Protein AF-A0A520C994-F1 (afdb_monomer_lite)

Structure (mmCIF, N/CA/C/O backbone):
data_AF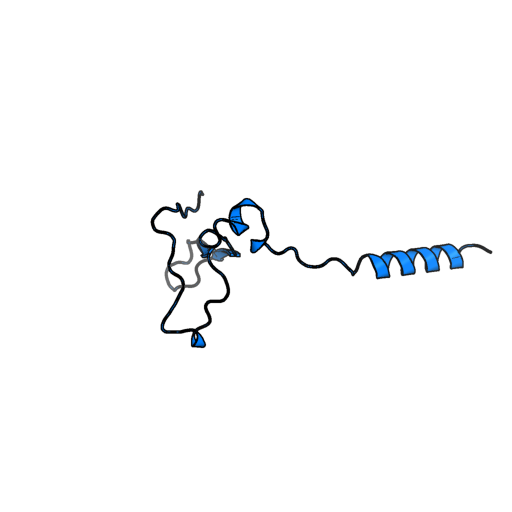-A0A520C994-F1
#
_entry.id   AF-A0A520C994-F1
#
loop_
_atom_site.group_PDB
_atom_site.id
_atom_site.type_symbol
_atom_site.label_atom_id
_atom_site.label_alt_id
_atom_site.label_comp_id
_atom_site.label_asym_id
_atom_site.label_entity_id
_atom_site.label_seq_id
_atom_site.pdbx_PDB_ins_code
_atom_site.Cartn_x
_atom_site.Cartn_y
_atom_site.Cartn_z
_atom_site.occupancy
_atom_site.B_iso_or_equiv
_atom_site.auth_seq_id
_atom_site.auth_comp_id
_atom_site.auth_asym_id
_atom_site.auth_atom_id
_atom_site.pdbx_PDB_model_num
ATOM 1 N N . MET A 1 1 ? 26.428 -45.643 26.606 1.00 54.44 1 MET A N 1
ATOM 2 C CA . MET A 1 1 ? 26.846 -44.499 25.760 1.00 54.44 1 MET A CA 1
ATOM 3 C C . MET A 1 1 ? 25.822 -44.332 24.648 1.00 54.44 1 MET A C 1
ATOM 5 O O . MET A 1 1 ? 25.754 -45.257 23.862 1.00 54.44 1 MET A O 1
ATOM 9 N N . THR A 1 2 ? 25.026 -43.250 24.618 1.00 57.22 2 THR A N 1
ATOM 10 C CA . THR A 1 2 ? 24.307 -42.703 23.426 1.00 57.22 2 THR A CA 1
ATOM 11 C C . THR A 1 2 ? 23.250 -41.600 23.686 1.00 57.22 2 THR A C 1
ATOM 13 O O . THR A 1 2 ? 22.795 -41.038 22.694 1.00 57.22 2 THR A O 1
ATOM 16 N N . PRO A 1 3 ? 22.856 -41.173 24.911 1.00 55.56 3 PRO A N 1
ATOM 17 C CA . PRO A 1 3 ? 21.912 -40.050 25.018 1.00 55.56 3 PRO A CA 1
ATOM 18 C C . PRO A 1 3 ? 22.572 -38.704 24.680 1.00 55.56 3 PRO A C 1
ATOM 20 O O . PRO A 1 3 ? 21.961 -37.894 23.997 1.00 55.56 3 PRO A O 1
ATOM 23 N N . ARG A 1 4 ? 23.851 -38.505 25.041 1.00 54.94 4 ARG A N 1
ATOM 24 C CA . ARG A 1 4 ? 24.600 -37.253 24.790 1.00 54.94 4 ARG A CA 1
ATOM 25 C C . ARG A 1 4 ? 24.765 -36.910 23.303 1.00 54.94 4 ARG A C 1
ATOM 27 O O . ARG A 1 4 ? 24.718 -35.741 22.947 1.00 54.94 4 ARG A O 1
ATOM 34 N N . ILE A 1 5 ? 24.919 -37.916 22.436 1.00 59.91 5 ILE A N 1
ATOM 35 C CA . ILE A 1 5 ? 25.059 -37.717 20.980 1.00 59.91 5 ILE A CA 1
ATOM 36 C C . ILE A 1 5 ? 23.729 -37.252 20.369 1.00 59.91 5 ILE A C 1
ATOM 38 O O . ILE A 1 5 ? 23.722 -36.392 19.493 1.00 59.91 5 ILE A O 1
ATOM 42 N N . ARG A 1 6 ? 22.597 -37.760 20.877 1.00 58.06 6 ARG A N 1
ATOM 43 C CA . ARG A 1 6 ? 21.260 -37.337 20.435 1.00 58.06 6 ARG A CA 1
ATOM 44 C C . ARG A 1 6 ? 20.953 -35.896 20.850 1.00 58.06 6 ARG A C 1
ATOM 46 O O . ARG A 1 6 ? 20.423 -35.144 20.041 1.00 58.06 6 ARG A O 1
ATOM 53 N N . THR A 1 7 ? 21.332 -35.490 22.066 1.00 60.62 7 THR A N 1
ATOM 54 C CA . THR A 1 7 ? 21.150 -34.104 22.536 1.00 60.62 7 THR A CA 1
ATOM 55 C C . THR A 1 7 ? 22.039 -33.111 21.781 1.00 60.62 7 THR A C 1
ATOM 57 O O . THR A 1 7 ? 21.574 -32.035 21.422 1.00 60.62 7 THR A O 1
ATOM 60 N N . LEU A 1 8 ? 23.292 -33.480 21.484 1.00 61.34 8 LEU A N 1
ATOM 61 C CA . LEU A 1 8 ? 24.210 -32.662 20.678 1.00 61.34 8 LEU A CA 1
ATOM 62 C C . LEU A 1 8 ? 23.728 -32.500 19.228 1.00 61.34 8 LEU A C 1
ATOM 64 O O . LEU A 1 8 ? 23.772 -31.396 18.692 1.00 61.34 8 LEU A O 1
ATOM 68 N N . GLY A 1 9 ? 23.225 -33.574 18.611 1.00 67.69 9 GLY A N 1
ATOM 69 C CA . GLY A 1 9 ? 22.662 -33.522 17.260 1.00 67.69 9 GLY A CA 1
ATOM 70 C C . GLY A 1 9 ? 21.427 -32.620 17.162 1.00 67.69 9 GLY A C 1
ATOM 71 O O . GLY A 1 9 ? 21.315 -31.836 16.225 1.00 67.69 9 GLY A O 1
ATOM 72 N N . ALA A 1 10 ? 20.536 -32.671 18.159 1.00 64.94 10 ALA A N 1
ATOM 73 C CA . ALA A 1 10 ? 19.371 -31.788 18.227 1.00 64.94 10 ALA A CA 1
ATOM 74 C C . ALA A 1 10 ? 19.761 -30.306 18.388 1.00 64.94 10 ALA A C 1
ATOM 76 O O . ALA A 1 10 ? 19.183 -29.451 17.722 1.00 64.94 10 ALA A O 1
ATOM 77 N N . PHE A 1 11 ? 20.774 -30.004 19.210 1.00 66.25 11 PHE A N 1
ATOM 78 C CA . PHE A 1 11 ? 21.264 -28.635 19.416 1.00 66.25 11 PHE A CA 1
ATOM 79 C C . PHE A 1 11 ? 21.930 -28.050 18.156 1.00 66.25 11 PHE A C 1
ATOM 81 O O . PHE A 1 11 ? 21.728 -26.884 17.814 1.00 66.25 11 PHE A O 1
ATOM 88 N N . ALA A 1 12 ? 22.685 -28.872 17.419 1.00 67.50 12 ALA A N 1
ATOM 89 C CA . ALA A 1 12 ? 23.277 -28.473 16.143 1.00 67.50 12 ALA A CA 1
ATOM 90 C C . ALA A 1 12 ? 22.211 -28.179 15.070 1.00 67.50 12 ALA A C 1
ATOM 92 O O . ALA A 1 12 ? 22.347 -27.215 14.321 1.00 67.50 12 ALA A O 1
ATOM 93 N N . LEU A 1 13 ? 21.120 -28.954 15.026 1.00 68.25 13 LEU A N 1
ATOM 94 C CA . LEU A 1 13 ? 20.034 -28.742 14.065 1.00 68.25 13 LEU A CA 1
ATOM 95 C C . LEU A 1 13 ? 19.263 -27.437 14.336 1.00 68.25 13 LEU A C 1
ATOM 97 O O . LEU A 1 13 ? 18.898 -26.733 13.396 1.00 68.25 13 LEU A O 1
ATOM 101 N N . THR A 1 14 ? 19.075 -27.066 15.609 1.00 66.88 14 THR A N 1
ATOM 102 C CA . THR A 1 14 ? 18.441 -25.787 15.976 1.00 66.88 14 THR A CA 1
ATOM 103 C C . THR A 1 14 ? 19.291 -24.566 15.622 1.00 66.88 14 THR A C 1
ATOM 105 O O . THR A 1 14 ? 18.732 -23.535 15.268 1.00 66.88 14 THR A O 1
ATOM 108 N N . LEU A 1 15 ? 20.625 -24.678 15.658 1.00 66.44 15 LEU A N 1
ATOM 109 C CA . LEU A 1 15 ? 21.545 -23.593 15.279 1.00 66.44 15 LEU A CA 1
ATOM 110 C C . LEU A 1 15 ? 21.599 -23.345 13.763 1.00 66.44 15 LEU A C 1
ATOM 112 O O . LEU A 1 15 ? 21.888 -22.234 13.334 1.00 66.44 15 LEU A O 1
ATOM 116 N N . VAL A 1 16 ? 21.324 -24.361 12.942 1.00 66.06 16 VAL A N 1
ATOM 117 C CA . VAL A 1 16 ? 21.250 -24.206 11.477 1.00 66.06 16 VAL A CA 1
ATOM 118 C C . VAL A 1 16 ? 19.885 -23.654 11.048 1.00 66.06 16 VAL A C 1
ATOM 120 O O . VAL A 1 16 ? 19.800 -22.887 10.091 1.00 66.06 16 VAL A O 1
ATOM 123 N N . ALA A 1 17 ? 18.818 -23.975 11.786 1.00 64.12 17 ALA A N 1
ATOM 124 C CA . ALA A 1 17 ? 17.464 -23.499 11.500 1.00 64.12 17 ALA A CA 1
ATOM 125 C C . ALA A 1 17 ? 17.273 -21.977 11.686 1.00 64.12 17 ALA A C 1
ATOM 127 O O . ALA A 1 17 ? 16.298 -21.423 11.186 1.00 64.12 17 ALA A O 1
ATOM 128 N N . THR A 1 18 ? 18.193 -21.276 12.358 1.00 64.50 18 THR A N 1
ATOM 129 C CA . THR A 1 18 ? 18.120 -19.814 12.550 1.00 64.50 18 THR A CA 1
ATOM 130 C C . THR A 1 18 ? 18.628 -18.995 11.359 1.00 64.50 18 THR A C 1
ATOM 132 O O . THR A 1 18 ? 18.565 -17.772 11.405 1.00 64.50 18 THR A O 1
ATOM 135 N N . ALA A 1 19 ? 19.125 -19.62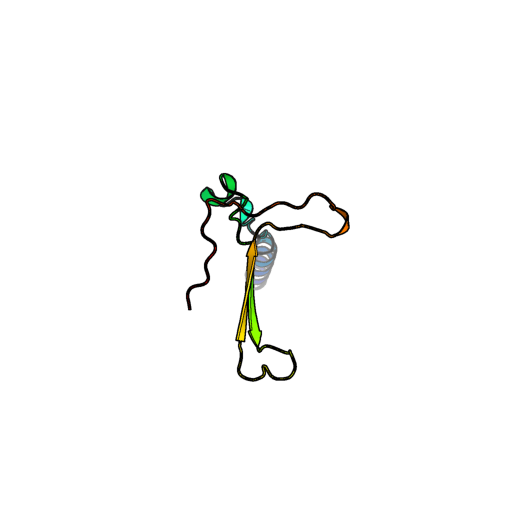4 10.288 1.00 71.06 19 ALA A N 1
ATOM 136 C CA . ALA A 1 19 ? 19.643 -18.925 9.106 1.00 71.06 19 ALA A CA 1
ATOM 137 C C . ALA A 1 19 ? 18.570 -18.600 8.043 1.00 71.06 19 ALA A C 1
ATOM 139 O O . ALA A 1 19 ? 18.903 -18.354 6.884 1.00 71.06 19 ALA A O 1
ATOM 140 N N . ALA A 1 20 ? 17.283 -18.608 8.401 1.00 72.94 20 ALA A N 1
ATOM 141 C CA . ALA A 1 20 ? 16.232 -18.154 7.497 1.00 72.94 20 ALA A CA 1
ATOM 142 C C . ALA A 1 20 ? 16.239 -16.618 7.429 1.00 72.94 20 ALA A C 1
ATOM 144 O O . ALA A 1 20 ? 15.976 -15.944 8.424 1.00 72.94 20 ALA A O 1
ATOM 145 N N . MET A 1 21 ? 16.557 -16.068 6.258 1.00 78.12 21 MET A N 1
ATOM 146 C CA . MET A 1 21 ? 16.393 -14.640 5.981 1.00 78.12 21 MET A CA 1
ATOM 147 C C . MET A 1 21 ? 14.948 -14.357 5.566 1.00 78.12 21 MET A C 1
ATOM 149 O O . MET A 1 21 ? 14.276 -15.221 4.998 1.00 78.12 21 MET A O 1
ATOM 153 N N . ALA A 1 22 ? 14.468 -13.144 5.831 1.00 76.75 22 ALA A N 1
ATOM 154 C CA . ALA A 1 22 ? 13.200 -12.697 5.271 1.00 76.75 22 ALA A CA 1
ATOM 155 C C . ALA A 1 22 ? 13.308 -12.634 3.739 1.00 76.75 22 ALA A C 1
ATOM 157 O O . ALA A 1 22 ? 14.299 -12.137 3.202 1.00 76.75 22 ALA A O 1
ATOM 158 N N . SER A 1 23 ? 12.293 -13.144 3.042 1.00 74.12 23 SER A N 1
ATOM 159 C CA . SER A 1 23 ? 12.195 -13.003 1.589 1.00 74.12 23 SER A CA 1
ATOM 160 C C . SER A 1 23 ? 11.881 -11.553 1.237 1.00 74.12 23 SER A C 1
ATOM 162 O O . SER A 1 23 ? 11.021 -10.936 1.865 1.00 74.12 23 SER A O 1
ATOM 164 N N . SER A 1 24 ? 12.524 -11.023 0.200 1.00 77.69 24 SER A N 1
ATOM 165 C CA . SER A 1 24 ? 12.151 -9.729 -0.367 1.00 77.69 24 SER A CA 1
ATOM 166 C C . SER A 1 24 ? 10.935 -9.897 -1.279 1.00 77.69 24 SER A C 1
ATOM 168 O O . SER A 1 24 ? 10.975 -10.671 -2.234 1.00 77.69 24 SER A O 1
ATOM 170 N N . HIS A 1 25 ? 9.846 -9.176 -1.009 1.00 75.19 25 HIS A N 1
ATOM 171 C CA . HIS A 1 25 ? 8.661 -9.179 -1.879 1.00 75.19 25 HIS A CA 1
ATOM 172 C C . HIS A 1 25 ? 8.957 -8.540 -3.249 1.00 75.19 25 HIS A C 1
ATOM 174 O O . HIS A 1 25 ? 8.481 -8.998 -4.288 1.00 75.19 25 HIS A O 1
ATOM 180 N N . ARG A 1 26 ? 9.866 -7.559 -3.265 1.00 79.56 26 ARG A N 1
ATOM 181 C CA . ARG A 1 26 ? 10.312 -6.855 -4.471 1.00 79.56 26 ARG A CA 1
ATOM 182 C C . ARG A 1 26 ? 11.092 -7.737 -5.452 1.00 79.56 26 ARG A C 1
ATOM 184 O O . ARG A 1 26 ? 11.243 -7.379 -6.616 1.00 79.56 26 ARG A O 1
ATOM 191 N N . GLU A 1 27 ? 11.592 -8.881 -4.991 1.00 77.69 27 GLU A N 1
ATOM 192 C CA . GLU A 1 27 ? 12.325 -9.849 -5.817 1.00 77.69 27 GLU A CA 1
ATOM 193 C C . GLU A 1 27 ? 11.403 -10.852 -6.523 1.00 77.69 27 GLU A C 1
ATOM 195 O O . GLU A 1 27 ? 11.871 -11.644 -7.343 1.00 77.69 27 GLU A O 1
ATOM 200 N N . ALA A 1 28 ? 10.089 -10.816 -6.260 1.00 83.69 28 ALA A N 1
ATOM 201 C CA . ALA A 1 28 ? 9.135 -11.646 -6.983 1.00 83.69 28 ALA A CA 1
ATOM 202 C C . ALA A 1 28 ? 9.207 -11.337 -8.495 1.00 83.69 28 ALA A C 1
ATOM 204 O O . ALA A 1 28 ? 9.158 -10.164 -8.870 1.00 83.69 28 ALA A O 1
ATOM 205 N N . PRO A 1 29 ? 9.271 -12.345 -9.390 1.00 86.69 29 PRO A N 1
ATOM 206 C CA . PRO A 1 29 ? 9.581 -12.135 -10.810 1.00 86.69 29 PRO A CA 1
ATOM 207 C C . PRO A 1 29 ? 8.711 -11.096 -11.532 1.00 86.69 29 PRO A C 1
ATOM 209 O O . PRO A 1 29 ? 9.211 -10.348 -12.368 1.00 86.69 29 PRO A O 1
ATOM 212 N N . PHE A 1 30 ? 7.417 -11.027 -11.204 1.00 86.31 30 PHE A N 1
ATOM 213 C CA . PHE A 1 30 ? 6.504 -10.034 -11.775 1.00 86.31 30 PHE A CA 1
ATOM 214 C C . PHE A 1 30 ? 6.743 -8.629 -11.200 1.00 86.31 30 PHE A C 1
ATOM 216 O O . PHE A 1 30 ? 6.884 -7.662 -11.949 1.00 86.31 30 PHE A O 1
ATOM 223 N N . ILE A 1 31 ? 6.857 -8.526 -9.873 1.00 91.19 31 ILE A N 1
ATOM 224 C CA . ILE A 1 31 ? 7.056 -7.260 -9.155 1.00 91.19 31 ILE A CA 1
ATOM 225 C C . ILE A 1 31 ? 8.423 -6.645 -9.472 1.00 91.19 31 ILE A C 1
ATOM 227 O O . ILE A 1 31 ? 8.527 -5.429 -9.615 1.00 91.19 31 ILE A O 1
ATOM 231 N N . ALA A 1 32 ? 9.454 -7.464 -9.690 1.00 88.94 32 ALA A N 1
ATOM 232 C CA .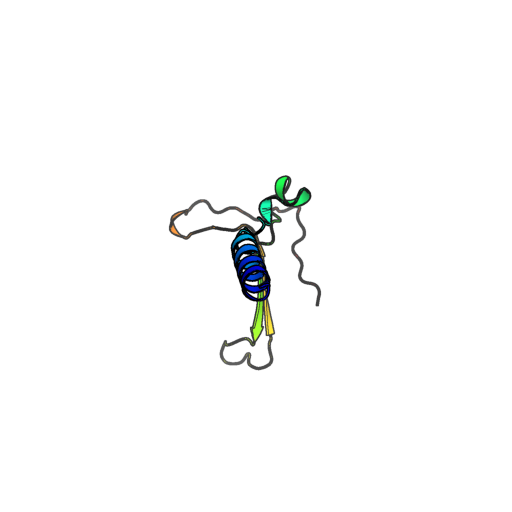 ALA A 1 32 ? 10.779 -7.001 -10.092 1.00 88.94 32 ALA A CA 1
ATOM 233 C C . ALA A 1 32 ? 10.744 -6.188 -11.403 1.00 88.94 32 ALA A C 1
ATOM 235 O O . ALA A 1 32 ? 11.487 -5.216 -11.546 1.00 88.94 32 ALA A O 1
ATOM 236 N N . GLY A 1 33 ? 9.858 -6.548 -12.343 1.00 91.06 33 GLY A N 1
ATOM 237 C CA . GLY A 1 33 ? 9.626 -5.800 -13.584 1.00 91.06 33 GLY A CA 1
ATOM 238 C C . GLY A 1 33 ? 8.623 -4.648 -13.451 1.00 91.06 33 GLY A C 1
ATOM 239 O O . GLY A 1 33 ? 8.596 -3.764 -14.306 1.00 91.06 33 GLY A O 1
ATOM 240 N N . GLN A 1 34 ? 7.809 -4.639 -12.393 1.00 91.44 34 GLN A N 1
ATOM 241 C CA . GLN A 1 34 ? 6.758 -3.647 -12.146 1.00 91.44 34 GLN A CA 1
ATOM 242 C C . GLN A 1 34 ? 6.768 -3.179 -10.677 1.00 91.44 34 GLN A C 1
ATOM 244 O O . GLN A 1 34 ? 5.808 -3.385 -9.937 1.00 91.44 34 GLN A O 1
ATOM 249 N N . PRO A 1 35 ? 7.829 -2.493 -10.216 1.00 89.31 35 PRO A N 1
ATOM 250 C CA . PRO A 1 35 ? 7.994 -2.169 -8.795 1.00 89.31 35 PRO A CA 1
ATOM 251 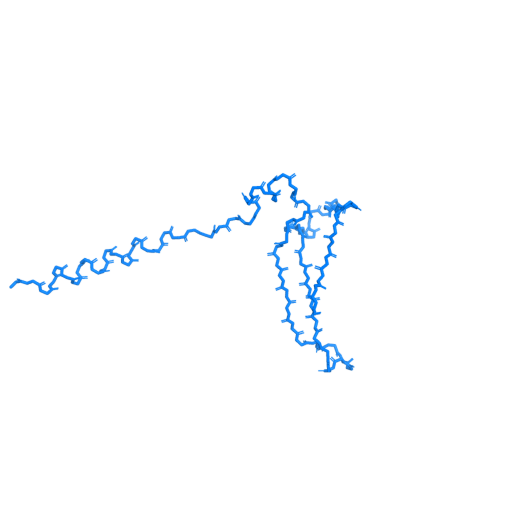C C . PRO A 1 35 ? 6.957 -1.167 -8.259 1.00 89.31 35 PRO A C 1
ATOM 253 O O . PRO A 1 35 ? 6.846 -0.980 -7.053 1.00 89.31 35 PRO A O 1
ATOM 256 N N . LYS A 1 36 ? 6.197 -0.495 -9.134 1.00 91.56 36 LYS A N 1
ATOM 257 C CA . LYS A 1 36 ? 5.115 0.421 -8.733 1.00 91.56 36 LYS A CA 1
ATOM 258 C C . LYS A 1 36 ? 3.849 -0.294 -8.249 1.00 91.56 36 LYS A C 1
ATOM 260 O O . LYS A 1 36 ? 2.998 0.353 -7.644 1.00 91.56 36 LYS A O 1
ATOM 265 N N . VAL A 1 37 ? 3.723 -1.596 -8.509 1.00 92.56 37 VAL A N 1
ATOM 266 C CA . VAL A 1 37 ? 2.621 -2.436 -8.007 1.00 92.56 37 VAL A CA 1
ATOM 267 C C . VAL A 1 37 ? 3.074 -3.369 -6.882 1.00 92.56 37 VAL A C 1
ATOM 269 O O . VAL A 1 37 ? 2.384 -4.323 -6.542 1.00 92.56 37 VAL A O 1
ATOM 272 N N . ASP A 1 38 ? 4.236 -3.085 -6.288 1.00 91.81 38 ASP A N 1
ATOM 273 C CA . ASP A 1 38 ? 4.742 -3.783 -5.110 1.00 91.81 38 ASP A CA 1
ATOM 274 C C . ASP A 1 38 ? 3.855 -3.474 -3.893 1.00 91.81 38 ASP A C 1
ATOM 276 O O . ASP A 1 38 ? 3.954 -2.389 -3.314 1.00 91.81 38 ASP A O 1
ATOM 280 N N . ALA A 1 39 ? 2.955 -4.403 -3.556 1.00 91.19 39 ALA A N 1
ATOM 281 C CA . ALA A 1 39 ? 2.122 -4.349 -2.358 1.00 91.19 39 ALA A CA 1
ATOM 282 C C . ALA A 1 39 ? 2.976 -4.689 -1.132 1.00 91.19 39 ALA A C 1
ATOM 284 O O . ALA A 1 39 ? 3.394 -5.832 -0.962 1.00 91.19 39 ALA A O 1
ATOM 285 N N . THR A 1 40 ? 3.247 -3.699 -0.287 1.00 89.50 40 THR A N 1
ATOM 286 C CA . THR A 1 40 ? 4.178 -3.868 0.834 1.00 89.50 40 THR A CA 1
ATOM 287 C C . THR A 1 40 ? 3.475 -4.480 2.034 1.00 89.50 40 THR A C 1
ATOM 289 O O . THR A 1 40 ? 4.005 -5.395 2.655 1.00 89.50 40 THR A O 1
ATOM 292 N N . ASP A 1 41 ? 2.264 -3.999 2.334 1.00 90.25 41 ASP A N 1
ATOM 293 C CA . ASP A 1 41 ? 1.526 -4.354 3.542 1.00 90.25 41 ASP A CA 1
ATOM 294 C C . ASP A 1 41 ? 0.012 -4.195 3.346 1.00 90.25 41 ASP A C 1
ATOM 296 O O . ASP A 1 41 ? -0.457 -3.306 2.629 1.00 90.25 41 ASP A O 1
ATOM 300 N N . LEU A 1 42 ? -0.760 -5.019 4.056 1.00 92.88 42 LEU A N 1
ATOM 301 C CA . LEU A 1 42 ? -2.207 -4.883 4.215 1.00 92.88 42 LEU A CA 1
ATOM 302 C C . LEU A 1 42 ? -2.524 -4.744 5.706 1.00 92.88 42 LEU A C 1
ATOM 304 O O . LEU A 1 42 ? -2.178 -5.614 6.505 1.00 92.88 42 LEU A O 1
ATOM 308 N N . TYR A 1 43 ? -3.229 -3.680 6.072 1.00 94.88 43 TYR A N 1
ATOM 309 C CA . TYR A 1 43 ? -3.705 -3.448 7.430 1.00 94.88 43 TYR A CA 1
ATOM 310 C C . TYR A 1 43 ? -5.220 -3.599 7.487 1.00 94.88 43 TYR A C 1
ATOM 312 O O . TYR A 1 43 ? -5.947 -3.066 6.648 1.00 94.88 43 TYR A O 1
ATOM 320 N N . LEU A 1 44 ? -5.691 -4.290 8.523 1.00 97.00 44 LEU A N 1
ATOM 321 C CA . LEU A 1 44 ? -7.105 -4.490 8.803 1.00 97.00 44 LEU A CA 1
ATOM 322 C C . LEU A 1 44 ? -7.346 -4.275 10.294 1.00 97.00 44 LEU A C 1
ATOM 324 O O . LEU A 1 44 ? -6.817 -5.011 11.127 1.00 97.00 44 LEU A O 1
ATOM 328 N N . PHE A 1 45 ? -8.121 -3.255 10.646 1.00 97.19 45 PHE A N 1
ATOM 329 C CA . PHE A 1 45 ? -8.345 -2.896 12.044 1.00 97.19 45 PHE A CA 1
ATOM 330 C C . PHE A 1 45 ? -9.703 -2.228 12.248 1.00 97.19 45 PHE A C 1
ATOM 332 O O . PHE A 1 45 ? -10.252 -1.612 11.339 1.00 97.19 45 PHE A O 1
ATOM 339 N N . LYS A 1 46 ? -10.260 -2.327 13.460 1.00 97.50 46 LYS A N 1
ATOM 340 C CA . LYS A 1 46 ? -11.474 -1.578 13.824 1.00 97.50 46 LYS A CA 1
ATOM 341 C C . LYS A 1 46 ? -11.192 -0.080 13.775 1.00 97.50 46 LYS A C 1
ATOM 343 O O . LYS A 1 46 ? -10.183 0.362 14.325 1.00 97.50 46 LYS A O 1
ATOM 348 N N . SER A 1 47 ? -12.080 0.697 13.162 1.00 97.50 47 SER A N 1
ATOM 349 C CA . SER A 1 47 ? -11.921 2.150 13.109 1.00 97.50 47 SER A CA 1
ATOM 350 C C . SER A 1 47 ? -11.936 2.747 14.527 1.00 97.50 47 SER A C 1
ATOM 352 O O . SER A 1 47 ? -12.764 2.378 15.358 1.00 97.50 47 SER A O 1
ATOM 354 N N . TYR A 1 48 ? -11.0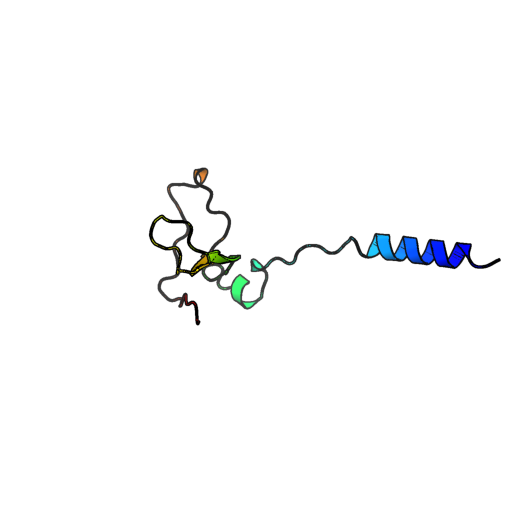00 3.657 14.815 1.00 95.19 48 TYR A N 1
ATOM 355 C CA . TYR A 1 48 ? -10.838 4.290 16.137 1.00 95.19 48 TYR A CA 1
ATOM 356 C C . TYR A 1 48 ? -11.337 5.743 16.190 1.00 95.19 48 TYR A C 1
ATOM 358 O O . TYR A 1 48 ? -11.331 6.366 17.250 1.00 95.19 48 TYR A O 1
ATOM 366 N N . GLU A 1 49 ? -11.754 6.298 15.052 1.00 96.31 49 GLU A N 1
ATOM 367 C CA . GLU A 1 49 ? -12.308 7.648 14.955 1.00 96.31 49 GLU A CA 1
ATOM 368 C C . GLU A 1 49 ? -13.657 7.747 15.705 1.00 96.31 49 GLU A C 1
ATOM 370 O O . GLU A 1 49 ? -14.497 6.846 15.564 1.00 96.31 49 GLU A O 1
ATOM 375 N N . PRO A 1 50 ? -13.903 8.814 16.496 1.00 97.12 50 PRO A N 1
ATOM 376 C CA . PRO A 1 50 ? -15.185 9.007 17.170 1.00 97.12 50 PRO A CA 1
ATOM 377 C C . PRO A 1 50 ? -16.366 8.961 16.190 1.00 97.12 50 PRO A C 1
ATOM 379 O O . PRO A 1 50 ? -16.384 9.682 15.199 1.00 97.12 50 PRO A O 1
ATOM 382 N N . GLY A 1 51 ? -17.366 8.121 16.477 1.00 97.44 51 GLY A N 1
ATOM 383 C CA . GLY A 1 51 ? -18.550 7.949 15.623 1.00 97.44 51 GLY A CA 1
ATOM 384 C C . GLY A 1 51 ? -18.424 6.871 14.538 1.00 97.44 51 GLY A C 1
ATOM 385 O O . GLY A 1 51 ? -19.353 6.706 13.752 1.00 97.44 51 GLY A O 1
ATOM 386 N N . ARG A 1 52 ? -17.311 6.121 14.484 1.00 97.69 52 ARG A N 1
ATOM 387 C CA . ARG A 1 52 ? -17.092 5.022 13.522 1.00 97.69 52 ARG A CA 1
ATOM 388 C C . ARG A 1 52 ? -16.927 3.642 14.167 1.00 97.69 52 ARG A C 1
ATOM 390 O O . ARG A 1 52 ? -16.252 2.776 13.620 1.00 97.69 52 ARG A O 1
ATOM 397 N N . GLN A 1 53 ? -17.544 3.416 15.322 1.00 97.25 53 GLN A N 1
ATOM 398 C CA . GLN A 1 53 ? -17.351 2.201 16.121 1.00 97.25 53 GLN A CA 1
ATOM 399 C C . GLN A 1 53 ? -17.794 0.910 15.409 1.00 97.25 53 GLN A C 1
ATOM 401 O O . GLN A 1 53 ? -17.248 -0.152 15.699 1.00 97.25 53 GLN A O 1
ATOM 406 N N . ASP A 1 54 ? -18.727 1.009 14.460 1.00 97.81 54 ASP A N 1
ATOM 407 C CA . ASP A 1 54 ? -19.258 -0.129 13.698 1.00 97.81 54 ASP A CA 1
ATOM 408 C C . ASP A 1 54 ? -18.475 -0.422 12.401 1.00 97.81 54 ASP A C 1
ATOM 410 O O . ASP A 1 54 ? -18.883 -1.264 11.601 1.00 97.81 54 ASP A O 1
ATOM 414 N N . PHE A 1 55 ? -17.350 0.264 12.165 1.00 97.56 55 PHE A N 1
ATOM 415 C CA . PHE A 1 55 ? -16.562 0.133 10.938 1.00 97.56 55 PHE A CA 1
ATOM 416 C C . PHE A 1 55 ? -15.250 -0.628 11.146 1.00 97.56 55 PHE A C 1
ATOM 418 O O . PHE A 1 55 ? -14.585 -0.551 12.184 1.00 97.56 55 PHE A O 1
ATOM 425 N N . VAL A 1 56 ? -14.836 -1.311 10.080 1.00 96.94 56 VAL A N 1
ATOM 426 C CA . VAL A 1 56 ? -13.488 -1.850 9.909 1.00 96.94 56 VAL A CA 1
ATOM 427 C C . VAL A 1 56 ? -12.783 -1.033 8.830 1.00 96.94 56 VAL A C 1
ATOM 429 O O . VAL A 1 56 ? -13.327 -0.803 7.751 1.00 96.94 56 VAL A O 1
ATOM 432 N N . THR A 1 57 ? -11.571 -0.582 9.128 1.00 96.69 57 THR A N 1
ATOM 433 C CA . THR A 1 57 ? -10.678 0.069 8.175 1.00 96.69 57 THR A CA 1
ATOM 434 C C . THR A 1 57 ? -9.796 -0.985 7.518 1.00 96.69 57 THR A C 1
ATOM 436 O O . THR A 1 57 ? -9.121 -1.748 8.213 1.00 96.69 57 THR A O 1
ATOM 439 N N . VAL A 1 58 ? -9.775 -0.985 6.185 1.00 96.62 58 VAL A N 1
ATOM 440 C CA . VAL A 1 58 ? -8.823 -1.750 5.372 1.00 96.62 58 VAL A CA 1
ATOM 441 C C . VAL A 1 58 ? -7.895 -0.767 4.664 1.00 96.62 58 VAL A C 1
ATOM 443 O O . VAL A 1 58 ? -8.372 0.205 4.080 1.00 96.62 58 VAL A O 1
ATOM 446 N N . LEU A 1 59 ? -6.585 -0.998 4.725 1.00 95.06 59 LEU A N 1
ATOM 447 C CA . LEU A 1 59 ? -5.570 -0.153 4.094 1.00 95.06 59 LEU A CA 1
ATOM 448 C C . LEU A 1 59 ? -4.533 -1.030 3.391 1.00 95.06 59 LEU A C 1
ATOM 450 O O . LEU A 1 59 ? -3.911 -1.865 4.041 1.00 95.06 59 LEU A O 1
ATOM 454 N N . ALA A 1 60 ? -4.325 -0.819 2.093 1.00 94.81 60 ALA A N 1
ATOM 455 C CA . ALA A 1 60 ? -3.274 -1.475 1.319 1.00 94.81 60 ALA A CA 1
ATOM 456 C C . ALA A 1 60 ? -2.163 -0.468 0.993 1.00 94.81 60 ALA A C 1
ATOM 458 O O . ALA A 1 60 ? -2.436 0.582 0.408 1.00 94.81 60 ALA A O 1
ATOM 459 N N . ASN A 1 61 ? -0.927 -0.795 1.365 1.00 92.19 61 ASN A N 1
ATOM 460 C CA . ASN A 1 61 ? 0.252 0.005 1.060 1.00 92.19 61 ASN A CA 1
ATOM 461 C C . ASN A 1 61 ? 0.973 -0.535 -0.171 1.00 92.19 61 ASN A C 1
ATOM 463 O O . ASN A 1 61 ? 1.148 -1.741 -0.340 1.00 92.19 61 ASN A O 1
ATOM 467 N N . TYR A 1 62 ? 1.439 0.396 -0.997 1.00 92.12 62 TYR A N 1
ATOM 468 C CA . TYR A 1 62 ? 2.227 0.127 -2.188 1.00 92.12 62 TYR A CA 1
ATOM 469 C C . TYR A 1 62 ? 3.436 1.054 -2.206 1.00 92.12 62 TYR A C 1
ATOM 471 O O . TYR A 1 62 ? 3.344 2.182 -1.725 1.00 92.12 62 TYR A O 1
ATOM 479 N N . GLN A 1 63 ? 4.533 0.600 -2.814 1.00 89.38 63 GLN A N 1
ATOM 480 C CA . GLN A 1 63 ? 5.799 1.339 -2.924 1.00 89.38 63 GLN A CA 1
ATOM 481 C C . GLN A 1 63 ? 6.422 1.668 -1.546 1.00 89.38 63 GLN A C 1
ATOM 483 O O . GLN A 1 63 ? 6.072 2.672 -0.922 1.00 89.38 63 GLN A O 1
ATOM 488 N N . PRO A 1 64 ? 7.380 0.857 -1.061 1.00 83.69 64 PRO A N 1
ATOM 489 C CA . PRO A 1 64 ?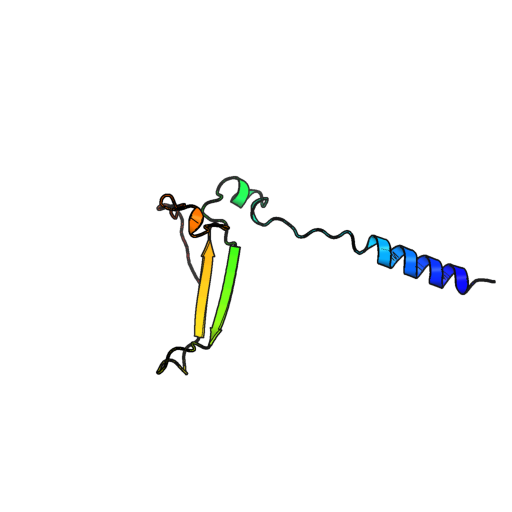 7.907 1.004 0.293 1.00 83.69 64 PRO A CA 1
ATOM 490 C C . PRO A 1 64 ? 8.836 2.222 0.430 1.00 83.69 64 PRO A C 1
ATOM 492 O O . PRO A 1 64 ? 9.321 2.767 -0.562 1.00 83.69 64 PRO A O 1
ATOM 495 N N . PHE A 1 65 ? 9.157 2.577 1.679 1.00 77.75 65 PHE A N 1
ATOM 496 C CA . PHE A 1 65 ? 10.241 3.504 2.047 1.00 77.75 65 PHE A CA 1
ATOM 497 C C . PHE A 1 65 ? 10.165 4.898 1.400 1.00 77.75 65 PHE A C 1
ATOM 499 O O . PHE A 1 65 ? 11.124 5.381 0.798 1.00 77.75 65 PHE A O 1
ATOM 506 N N . GLN A 1 66 ? 9.024 5.570 1.564 1.00 83.06 66 GLN A N 1
ATOM 507 C CA . GLN A 1 66 ? 8.852 6.980 1.203 1.00 83.06 66 GLN A CA 1
ATOM 508 C C . GLN A 1 66 ? 8.932 7.877 2.445 1.00 83.06 66 GLN A C 1
ATOM 510 O O . GLN A 1 66 ? 7.938 8.461 2.876 1.00 83.06 66 GLN A O 1
ATOM 515 N N . ASP A 1 67 ? 10.121 7.951 3.045 1.00 83.81 67 ASP A N 1
ATOM 516 C CA . ASP A 1 67 ? 10.337 8.738 4.260 1.00 83.81 67 ASP A CA 1
ATOM 517 C C . ASP A 1 67 ? 10.141 10.247 4.008 1.00 83.81 67 ASP A C 1
ATOM 519 O O . ASP A 1 67 ? 10.514 10.748 2.941 1.00 83.81 67 ASP A O 1
ATOM 523 N N . PRO A 1 68 ? 9.622 11.016 4.987 1.00 83.94 68 PRO A N 1
ATOM 524 C CA . PRO A 1 68 ? 9.349 12.448 4.821 1.00 83.94 68 PRO A CA 1
ATOM 525 C C . PRO A 1 68 ? 10.560 13.280 4.369 1.00 83.94 68 PRO A C 1
ATOM 527 O O . PRO A 1 68 ? 10.406 14.263 3.646 1.00 83.94 68 PRO A O 1
ATOM 530 N N . GLN A 1 69 ? 11.772 12.887 4.773 1.00 85.06 69 GLN A N 1
ATOM 531 C CA . GLN A 1 69 ? 13.027 13.551 4.412 1.00 85.06 69 GLN A CA 1
ATOM 532 C C . GLN A 1 69 ? 13.392 13.377 2.928 1.00 85.06 69 GLN A C 1
ATOM 534 O O . GLN A 1 69 ? 14.212 14.138 2.422 1.00 85.06 69 GLN A O 1
ATOM 539 N N . GLY A 1 70 ? 12.796 12.401 2.233 1.00 78.50 70 GLY A N 1
ATOM 540 C CA . GLY A 1 70 ? 12.972 12.172 0.795 1.00 78.50 70 GLY A CA 1
ATOM 541 C C . GLY A 1 70 ? 12.189 13.143 -0.096 1.00 78.50 70 GLY A C 1
ATOM 542 O O . GLY A 1 70 ? 12.318 13.095 -1.320 1.00 78.50 70 GLY A O 1
ATOM 543 N N . GLY A 1 71 ? 11.387 14.036 0.494 1.00 83.56 71 GLY A N 1
ATOM 544 C CA . GLY A 1 71 ? 10.661 15.068 -0.238 1.00 83.56 71 GLY A CA 1
ATOM 545 C C . GLY A 1 71 ? 11.576 16.025 -1.028 1.00 83.56 71 GLY A C 1
ATOM 546 O O . GLY A 1 71 ? 12.773 16.129 -0.762 1.00 83.56 71 GLY A O 1
ATOM 547 N N . PRO A 1 72 ? 11.026 16.761 -2.013 1.00 84.00 72 PRO A N 1
ATOM 548 C CA . PRO A 1 72 ? 9.614 16.799 -2.413 1.00 84.00 72 PRO A CA 1
ATOM 549 C C . PRO A 1 72 ? 9.213 15.681 -3.394 1.00 84.00 72 PRO A C 1
ATOM 551 O O . PRO A 1 72 ? 8.053 15.608 -3.792 1.00 84.00 72 PRO A O 1
ATOM 554 N N . ASN A 1 73 ? 10.160 14.841 -3.821 1.00 81.88 73 ASN A N 1
ATOM 555 C CA . ASN A 1 73 ? 9.957 13.886 -4.906 1.00 81.88 73 ASN A CA 1
ATOM 556 C C . ASN A 1 73 ? 9.583 12.509 -4.361 1.00 81.88 73 ASN A C 1
ATOM 558 O O . ASN A 1 73 ? 10.446 11.707 -4.016 1.00 81.88 73 ASN A O 1
ATOM 562 N N . PHE A 1 74 ? 8.285 12.240 -4.335 1.00 86.69 74 PHE A N 1
ATOM 563 C CA . PHE A 1 74 ? 7.728 10.940 -3.984 1.00 86.69 74 PHE A CA 1
ATOM 564 C C . PHE A 1 74 ? 7.433 10.117 -5.239 1.00 86.69 74 PHE A C 1
ATOM 566 O O . PHE A 1 74 ? 7.124 10.657 -6.307 1.00 86.69 74 PHE A O 1
ATOM 573 N N . TYR A 1 75 ? 7.530 8.797 -5.119 1.00 87.44 75 TYR A N 1
ATOM 574 C CA . TYR A 1 75 ? 7.081 7.897 -6.164 1.00 87.44 75 TYR A CA 1
ATOM 575 C C . TYR A 1 75 ? 5.564 7.977 -6.288 1.00 87.44 75 TYR A C 1
ATOM 577 O O . TYR A 1 75 ? 4.827 7.863 -5.310 1.00 87.44 75 TYR A O 1
ATOM 585 N N . MET A 1 76 ? 5.118 8.164 -7.525 1.00 89.62 76 MET A N 1
ATOM 586 C CA . MET A 1 76 ? 3.706 8.173 -7.870 1.00 89.62 76 MET A CA 1
ATOM 587 C C . MET A 1 76 ? 3.247 6.765 -8.243 1.00 89.62 76 MET A C 1
ATOM 589 O O . MET A 1 76 ? 4.008 5.998 -8.856 1.00 89.62 76 MET A O 1
ATOM 593 N N . PHE A 1 77 ? 1.974 6.498 -7.955 1.00 92.06 77 PHE A N 1
ATOM 594 C CA . PHE A 1 77 ? 1.250 5.323 -8.428 1.00 92.06 77 PHE A CA 1
ATOM 595 C C . PHE A 1 77 ? 1.331 5.216 -9.956 1.00 92.06 77 PHE A C 1
ATOM 597 O O . PHE A 1 77 ? 1.460 6.221 -10.666 1.00 92.06 77 PHE A O 1
ATOM 604 N N . ASP A 1 78 ? 1.288 3.989 -10.473 1.00 93.88 78 ASP A N 1
ATOM 605 C CA . ASP A 1 78 ? 1.212 3.779 -11.914 1.00 93.88 78 ASP A CA 1
ATOM 606 C C . ASP A 1 78 ? -0.222 4.053 -12.395 1.00 93.88 78 ASP A C 1
ATOM 608 O O . ASP A 1 78 ? -1.140 3.358 -11.959 1.00 93.88 78 ASP A O 1
ATOM 612 N N . PRO A 1 79 ? -0.450 5.032 -13.290 1.00 95.06 79 PRO A N 1
ATOM 613 C CA . PRO A 1 79 ? -1.795 5.343 -13.771 1.00 95.06 79 PRO A CA 1
ATOM 614 C C . PRO A 1 79 ? -2.423 4.221 -14.613 1.00 95.06 79 PRO A C 1
ATOM 616 O O . PRO A 1 79 ? -3.619 4.275 -14.877 1.00 95.06 79 PRO A O 1
ATOM 619 N N . ASN A 1 80 ? -1.642 3.228 -15.053 1.00 95.50 80 ASN A N 1
ATOM 620 C CA . ASN A 1 80 ? -2.131 2.093 -15.838 1.00 95.50 80 ASN A CA 1
ATOM 621 C C . ASN A 1 80 ? -2.354 0.828 -14.996 1.00 95.50 80 ASN A C 1
ATOM 623 O O . ASN A 1 80 ? -2.800 -0.185 -15.533 1.00 95.50 80 ASN A O 1
ATOM 627 N N . ALA A 1 81 ? -2.014 0.852 -13.705 1.00 94.81 81 ALA A N 1
ATOM 628 C CA . ALA A 1 81 ? -2.221 -0.279 -12.814 1.00 94.81 81 ALA A CA 1
ATOM 629 C C . ALA A 1 81 ? -3.603 -0.230 -12.150 1.00 94.81 81 ALA A C 1
ATOM 631 O O . ALA A 1 81 ? -4.185 0.835 -11.946 1.00 94.81 81 ALA A O 1
ATOM 632 N N . GLN A 1 82 ? -4.109 -1.407 -11.783 1.00 93.94 82 GLN A N 1
ATOM 633 C CA . GLN A 1 82 ? -5.310 -1.538 -10.964 1.00 93.94 82 GLN A CA 1
ATOM 634 C C . GLN A 1 82 ? -4.910 -1.838 -9.521 1.00 93.94 82 GLN A C 1
ATOM 636 O O . GLN A 1 82 ? -4.190 -2.800 -9.260 1.00 93.94 82 GLN A O 1
ATOM 641 N N . TYR A 1 83 ? -5.390 -1.004 -8.600 1.00 94.12 83 TYR A N 1
ATOM 642 C CA . TYR A 1 83 ? -5.181 -1.141 -7.163 1.00 94.12 83 TYR A CA 1
ATOM 643 C C . TYR A 1 83 ? -6.550 -1.341 -6.512 1.00 94.12 83 TYR A C 1
ATOM 645 O O . TYR A 1 83 ? -7.341 -0.402 -6.435 1.00 94.12 83 TYR A O 1
ATOM 653 N N . GLU A 1 84 ? -6.849 -2.562 -6.075 1.00 94.50 84 GLU A N 1
ATOM 654 C CA . GLU A 1 84 ? -8.181 -2.935 -5.595 1.00 94.50 84 GLU A CA 1
ATOM 655 C C . GLU A 1 84 ? -8.123 -3.770 -4.313 1.00 94.50 84 GLU A C 1
ATOM 657 O O . GLU A 1 84 ? -7.177 -4.521 -4.072 1.00 94.50 84 GLU A O 1
ATOM 662 N N . ILE A 1 85 ? -9.155 -3.624 -3.481 1.00 94.06 85 ILE A N 1
ATOM 663 C CA . ILE A 1 85 ? -9.410 -4.478 -2.322 1.00 94.06 85 ILE A CA 1
ATOM 664 C C . ILE A 1 85 ? -10.763 -5.135 -2.567 1.00 94.06 85 ILE A C 1
ATOM 666 O O . ILE A 1 85 ? -11.786 -4.454 -2.608 1.00 94.06 85 ILE A O 1
ATOM 670 N N . HIS A 1 86 ? -10.758 -6.454 -2.725 1.00 92.75 86 HIS A N 1
ATOM 671 C CA . HIS A 1 86 ? -11.971 -7.252 -2.857 1.00 92.75 86 HIS A CA 1
ATOM 672 C C . HIS A 1 86 ? -12.399 -7.785 -1.484 1.00 92.75 86 HIS A C 1
ATOM 674 O O . HIS A 1 86 ? -11.588 -8.396 -0.786 1.00 92.75 86 HIS A O 1
ATOM 680 N N . VAL A 1 87 ? -13.659 -7.531 -1.110 1.00 88.44 87 VAL A N 1
ATOM 681 C CA . VAL A 1 87 ? -14.279 -7.908 0.176 1.00 88.44 87 VAL A CA 1
ATOM 682 C C . VAL A 1 87 ? -15.508 -8.767 -0.073 1.00 88.44 87 VAL A C 1
ATOM 684 O O . VAL A 1 87 ? -16.291 -8.402 -0.979 1.00 88.44 87 VAL A O 1
#

Radius of gyration: 22.18 Å; chains: 1; bounding box: 46×61×42 Å

Secondary structure (DSSP, 8-state):
--HHHHHHHHHHHHHHGGG-PPPPGGGSHHHHH-GGG-EEEEEEEE--STT-TT-EEEEEEESS---GGGTT-PPPPPTTS------

Foldseek 3Di:
DPPVVVVVVVVVVVVVVVPDDDDDLCPDPVCVVVQLARFDDWDWAQDPDPPRRVDIDIDIDGDPDPDPVVPDDDDDHDPPDDDDDDD

Sequence (87 aa):
MTPRIRTLGAFALTLVATAAMASSHREAPFIAGQPKVDATDLYLFKSYEPGRQDFVTVLANYQPFQDPQGGPNFYMFDPNAQYEIHV

pLDDT: mean 83.78, std 12.79, range [54.44, 97.81]